Protein AF-A0A5C5PZ51-F1 (afdb_monomer_lite)

Secondary structure (DSSP, 8-state):
---TT---PPPTT---TTTTSPPSEEEEEEE--S-HHHHHHHHHHHHHHHHHHHHHHHHHTTTS-HHHHHHHHHHHHHHHHHHHHHHHT--EEEEEEE-SS-EEEEEE----HHHHHHHHHHHHHHHHHHHHHHHH-TTHHHHHIIIIIHHHHHHHHHHH-HHHHHHHS-EEEE-

Foldseek 3Di:
DPDPPPFDDDPPVDDDPVPVFDWPDKGKDKADPDDLVVLVVVLVVVLVVLVVVLVVQLVVCPVDDPVVSVVVSVVSSVVVNVVSCCVSVDIKMKMWTQGPVGIKMKIWADDDPVVLVVLVVVLVVVLVVLVVVCVVPVVSVVVNCVPSVVSVVVSCCCVPPPVNVCVRTPTDIDD

Radius of gyration: 22.29 Å; chains: 1; bounding box: 49×32×65 Å

Sequence (175 aa):
MLNFDKALDLPPQLQWKYANEPELMTWSIRARNYNTFVANLMFSFMTTVILGATLIMYSVYEGMSQSWRISSCIFFFSLMLLVLLSVTHQRMNFAYRFTQSGVEYCEWKDFPKWALTFLKWFTGMMAIIFIYLTTIDPTFLIGALIGPGAMGLMYLSMANSKTYQRMQTEYHHHF

InterPro domains:
  IPR059927 Immunity protein TsiV2 [PF27447] (25-162)

pLDDT: mean 82.17, std 11.79, range [35.06, 96.12]

Organism: NCBI:txid359110

Structure (mmCIF, N/CA/C/O backbone):
data_AF-A0A5C5PZ51-F1
#
_entry.id   AF-A0A5C5PZ51-F1
#
loop_
_atom_site.group_PDB
_atom_site.id
_atom_site.type_symbol
_atom_site.label_atom_id
_atom_site.label_alt_id
_atom_site.label_comp_id
_atom_site.label_asym_id
_atom_site.label_entity_id
_atom_site.label_seq_id
_atom_site.pdbx_PDB_ins_code
_atom_site.Cartn_x
_atom_site.Cartn_y
_atom_site.Cartn_z
_atom_site.occupancy
_atom_site.B_iso_or_equiv
_atom_site.auth_seq_id
_atom_site.auth_comp_id
_atom_site.auth_asym_id
_atom_site.auth_atom_id
_atom_site.pdbx_PDB_model_num
ATOM 1 N N . MET A 1 1 ? 8.619 19.126 16.881 1.00 35.06 1 MET A N 1
ATOM 2 C CA . MET A 1 1 ? 8.847 17.767 17.417 1.00 35.06 1 MET A CA 1
ATOM 3 C C . MET A 1 1 ? 7.621 16.932 17.106 1.00 35.06 1 MET A C 1
ATOM 5 O O . MET A 1 1 ? 6.527 17.343 17.468 1.00 35.06 1 MET A O 1
ATOM 9 N N . LEU A 1 2 ? 7.780 15.832 16.369 1.00 36.81 2 LEU A N 1
ATOM 10 C CA . LEU A 1 2 ? 6.694 14.876 16.150 1.00 36.81 2 LEU A CA 1
ATOM 11 C C . LEU A 1 2 ? 6.465 14.148 17.478 1.00 36.81 2 LEU A C 1
ATOM 13 O O . LEU A 1 2 ? 7.352 13.440 17.943 1.00 36.81 2 LEU A O 1
ATOM 17 N N . ASN A 1 3 ? 5.333 14.412 18.127 1.00 41.59 3 ASN A N 1
ATOM 18 C CA . ASN A 1 3 ? 4.997 13.798 19.405 1.00 41.59 3 ASN A CA 1
ATOM 19 C C . ASN A 1 3 ? 4.306 12.458 19.128 1.00 41.59 3 ASN A C 1
ATOM 21 O O . ASN A 1 3 ? 3.123 12.421 18.789 1.00 41.59 3 ASN A O 1
ATOM 25 N N . PHE A 1 4 ? 5.083 11.378 19.177 1.00 51.16 4 PHE A N 1
ATOM 26 C CA . PHE A 1 4 ? 4.613 10.026 18.870 1.00 51.16 4 PHE A CA 1
ATOM 27 C C . PHE A 1 4 ? 3.739 9.423 19.983 1.00 51.16 4 PHE A C 1
ATOM 29 O O . PHE A 1 4 ? 3.047 8.445 19.719 1.00 51.16 4 PHE A O 1
ATOM 36 N N . ASP A 1 5 ? 3.707 10.053 21.164 1.00 54.09 5 ASP A N 1
ATOM 37 C CA . ASP A 1 5 ? 2.947 9.609 22.340 1.00 54.09 5 ASP A CA 1
ATOM 38 C C . ASP A 1 5 ? 1.628 10.372 22.532 1.00 54.09 5 ASP A C 1
ATOM 40 O O . ASP A 1 5 ? 0.984 10.269 23.578 1.00 54.09 5 ASP A O 1
ATOM 44 N N . LYS A 1 6 ? 1.197 11.167 21.540 1.00 54.50 6 LYS A N 1
ATOM 45 C CA . LYS A 1 6 ? -0.109 11.824 21.627 1.00 54.50 6 LYS A CA 1
ATOM 46 C C . LYS A 1 6 ? -1.197 10.744 21.671 1.00 54.50 6 LYS A C 1
ATOM 48 O O . LYS A 1 6 ? -1.352 9.991 20.709 1.00 54.50 6 LYS A O 1
ATOM 53 N N . ALA A 1 7 ? -1.965 10.714 22.761 1.00 58.12 7 ALA A N 1
ATOM 54 C CA . ALA A 1 7 ? -3.179 9.916 22.846 1.00 58.12 7 ALA A CA 1
ATOM 55 C C . ALA A 1 7 ? -4.073 10.224 21.633 1.00 58.12 7 ALA A C 1
ATOM 57 O O . ALA A 1 7 ? -4.270 11.386 21.265 1.00 58.12 7 ALA A O 1
ATOM 58 N N . LEU A 1 8 ? -4.536 9.173 20.958 1.00 61.66 8 LEU A N 1
ATOM 59 C CA . LEU A 1 8 ? -5.405 9.308 19.797 1.00 61.66 8 LEU A CA 1
ATOM 60 C C . LEU A 1 8 ? -6.772 9.800 20.274 1.00 61.66 8 LEU A C 1
ATOM 62 O O . LEU A 1 8 ? -7.483 9.077 20.969 1.00 61.66 8 LEU A O 1
ATOM 66 N N . ASP A 1 9 ? -7.122 11.023 19.889 1.00 66.81 9 ASP A N 1
ATOM 67 C CA . ASP A 1 9 ? -8.455 11.569 20.126 1.00 66.81 9 ASP A CA 1
ATOM 68 C C . ASP A 1 9 ? -9.462 10.863 19.208 1.00 66.81 9 ASP A C 1
ATOM 70 O O . ASP A 1 9 ? -9.179 10.619 18.029 1.00 66.81 9 ASP A O 1
ATOM 74 N N . LEU A 1 10 ? -10.643 10.545 19.744 1.00 67.19 10 LEU A N 1
ATOM 75 C CA . LEU A 1 10 ? -11.727 9.961 18.959 1.00 67.19 10 LEU A CA 1
ATOM 76 C C . LEU A 1 10 ? -12.128 10.953 17.849 1.00 67.19 10 LEU A C 1
ATOM 78 O O . LEU A 1 10 ? -12.338 12.137 18.141 1.00 67.19 10 LEU A O 1
ATOM 82 N N . PRO A 1 11 ? -12.241 10.527 16.578 1.00 70.75 11 PRO A N 1
ATOM 83 C CA . PRO A 1 11 ? -12.695 11.422 15.526 1.00 70.75 11 PRO A CA 1
ATOM 84 C C . PRO A 1 11 ? -14.135 11.870 15.816 1.00 70.75 11 PRO A C 1
ATOM 86 O O . PRO A 1 11 ? -14.917 11.094 16.360 1.00 70.75 11 PRO A O 1
ATOM 89 N N . PRO A 1 12 ? -14.542 13.081 15.394 1.00 70.19 12 PRO A N 1
ATOM 90 C CA . PRO A 1 12 ? -15.852 13.661 15.727 1.00 70.19 12 PRO A CA 1
ATOM 91 C C . PRO A 1 12 ? -17.058 12.856 15.208 1.00 70.19 12 PRO A C 1
ATOM 93 O O . PRO A 1 12 ? -18.198 13.160 15.545 1.00 70.19 12 PRO A O 1
ATOM 96 N N . GLN A 1 13 ? -16.808 11.864 14.351 1.00 69.50 13 GLN A N 1
ATOM 97 C CA . GLN A 1 13 ? -17.801 10.963 13.767 1.00 69.50 13 GLN A CA 1
ATOM 98 C C . GLN A 1 13 ? -18.112 9.754 14.662 1.00 69.50 13 GLN A C 1
ATOM 100 O O . GLN A 1 13 ? -19.161 9.141 14.490 1.00 69.50 13 GLN A O 1
ATOM 105 N N . LEU A 1 14 ? -17.220 9.418 15.598 1.00 69.69 14 LEU A N 1
ATOM 106 C CA . LEU A 1 14 ? -17.435 8.400 16.622 1.00 69.69 14 LEU A CA 1
ATOM 107 C C . LEU A 1 14 ? -17.855 9.109 17.913 1.00 69.69 14 LEU A C 1
ATOM 109 O O . LEU A 1 14 ? -17.240 10.096 18.317 1.00 69.69 14 LEU A O 1
ATOM 113 N N . GLN A 1 15 ? -18.906 8.619 18.562 1.00 72.44 15 GLN A N 1
ATOM 114 C CA . GLN A 1 15 ? -19.365 9.136 19.849 1.00 72.44 15 GLN A CA 1
ATOM 115 C C . GLN A 1 15 ? -19.644 7.970 20.784 1.00 72.44 15 GLN A C 1
ATOM 117 O O . GLN A 1 15 ? -20.356 7.038 20.424 1.00 72.44 15 GLN A O 1
ATOM 122 N N . TRP A 1 16 ? -19.093 8.030 21.994 1.00 73.38 16 TRP A N 1
ATOM 123 C CA . TRP A 1 16 ? -19.379 7.043 23.032 1.00 73.38 16 TRP A CA 1
ATOM 124 C C . TRP A 1 16 ? -20.878 7.015 23.333 1.00 73.38 16 TRP A C 1
ATOM 126 O O . TRP A 1 16 ? -21.485 8.069 23.533 1.00 73.38 16 TRP A O 1
ATOM 136 N N . LYS A 1 17 ? -21.481 5.827 23.393 1.00 72.00 17 LYS A N 1
ATOM 137 C CA . LYS A 1 17 ? -22.918 5.710 23.686 1.00 72.00 17 LYS A CA 1
ATOM 138 C C . LYS A 1 17 ? -23.171 5.950 25.170 1.00 72.00 17 LYS A C 1
ATOM 140 O O . LYS A 1 17 ? -24.105 6.673 25.502 1.00 72.00 17 LYS A O 1
ATOM 145 N N . TYR A 1 18 ? -22.298 5.446 26.042 1.00 74.00 18 TYR A N 1
ATOM 146 C CA . TYR A 1 18 ? -22.305 5.760 27.475 1.00 74.00 18 TYR A CA 1
ATOM 147 C C . TYR A 1 18 ? -21.427 6.978 27.814 1.00 74.00 18 TYR A C 1
ATOM 149 O O . TYR A 1 18 ? -20.730 7.001 28.826 1.00 74.00 18 TYR A O 1
ATOM 157 N N . ALA A 1 19 ? -21.438 8.024 26.972 1.00 77.56 19 ALA A N 1
ATOM 158 C CA . ALA A 1 19 ? -20.682 9.257 27.231 1.00 77.56 19 ALA A CA 1
ATOM 159 C C . ALA A 1 19 ? -21.054 9.929 28.563 1.00 77.56 19 ALA A C 1
ATOM 161 O O . ALA A 1 19 ? -20.220 10.599 29.168 1.00 77.56 19 ALA A O 1
ATOM 162 N N . ASN A 1 20 ? -22.298 9.726 28.990 1.00 80.06 20 ASN A N 1
ATOM 163 C CA . ASN A 1 20 ? -22.903 10.199 30.229 1.00 80.06 20 ASN A CA 1
ATOM 164 C C . ASN A 1 20 ? -22.451 9.434 31.485 1.00 80.06 20 ASN A C 1
ATOM 166 O O . ASN A 1 20 ? -22.669 9.932 32.587 1.00 80.06 20 ASN A O 1
ATOM 170 N N . GLU A 1 21 ? -21.846 8.253 31.347 1.00 82.69 21 GLU A N 1
ATOM 171 C CA . GLU A 1 21 ? -21.318 7.490 32.480 1.00 82.69 21 GLU A CA 1
ATOM 172 C C . GLU A 1 21 ? -19.864 7.870 32.790 1.00 82.69 21 GLU A C 1
ATOM 174 O O . GLU A 1 21 ? -19.088 8.152 31.865 1.00 82.69 21 GLU A O 1
ATOM 179 N N . PRO A 1 22 ? -19.457 7.850 34.076 1.00 80.75 22 PRO A N 1
ATOM 180 C CA . PRO A 1 22 ? -18.068 8.084 34.443 1.00 80.75 22 PRO A CA 1
ATOM 181 C C . PRO A 1 22 ? -17.171 7.023 33.798 1.00 80.75 22 PRO A C 1
ATOM 183 O O . PRO A 1 22 ? -17.433 5.821 33.889 1.00 80.75 22 PRO A O 1
ATOM 186 N N . GLU A 1 23 ? -16.110 7.474 33.130 1.00 80.12 23 GLU A N 1
ATOM 187 C CA . GLU A 1 23 ? -15.107 6.569 32.578 1.00 80.12 23 GLU A CA 1
ATOM 188 C C . GLU A 1 23 ? -14.288 5.940 33.711 1.00 80.12 23 GLU A C 1
ATOM 190 O O . GLU A 1 23 ? -13.743 6.634 34.568 1.00 80.12 23 GLU A O 1
ATOM 195 N N . LEU A 1 24 ? -14.223 4.609 33.730 1.00 83.75 24 LEU A N 1
ATOM 196 C CA . LEU A 1 24 ? -13.365 3.871 34.659 1.00 83.75 24 LEU A CA 1
ATOM 197 C C . LEU A 1 24 ? -11.953 3.740 34.090 1.00 83.75 24 LEU A C 1
ATOM 199 O O . LEU A 1 24 ? -10.972 3.827 34.824 1.00 83.75 24 LEU A O 1
ATOM 203 N N . MET A 1 25 ? -11.854 3.515 32.777 1.00 83.31 25 MET A N 1
ATOM 204 C CA . MET A 1 25 ? -10.586 3.396 32.069 1.00 83.31 25 MET A CA 1
ATOM 205 C C . MET A 1 25 ? -10.783 3.638 30.573 1.00 83.31 25 MET A C 1
ATOM 207 O O . MET A 1 25 ? -11.706 3.088 29.974 1.00 83.31 25 MET A O 1
ATOM 211 N N . THR A 1 26 ? -9.874 4.400 29.969 1.00 83.44 26 THR A N 1
ATOM 212 C CA . THR A 1 26 ? -9.866 4.672 28.529 1.00 83.44 26 THR A CA 1
ATOM 213 C C . THR A 1 26 ? -8.445 4.527 28.003 1.00 83.44 26 THR A C 1
ATOM 215 O O . THR A 1 26 ? -7.500 5.040 28.604 1.00 83.44 26 THR A O 1
ATOM 218 N N . TRP A 1 27 ? -8.264 3.831 26.882 1.00 83.88 27 TRP A N 1
ATOM 219 C CA . TRP A 1 27 ? -6.965 3.770 26.210 1.00 83.88 27 TRP A CA 1
ATOM 220 C C . TRP A 1 27 ? -7.116 3.650 24.697 1.00 83.88 27 TRP A C 1
ATOM 222 O O . TRP A 1 27 ? -8.133 3.177 24.188 1.00 83.88 27 TRP A O 1
ATOM 232 N N . SER A 1 28 ? -6.077 4.056 23.968 1.00 83.25 28 SER A N 1
ATOM 233 C CA . SER A 1 28 ? -6.010 3.916 22.515 1.00 83.25 28 SER A CA 1
ATOM 234 C C . SER A 1 28 ? -4.793 3.102 22.083 1.00 83.25 28 SER A C 1
ATOM 236 O O . SER A 1 28 ? -3.723 3.190 22.681 1.00 83.25 28 SER A O 1
ATOM 238 N N . ILE A 1 29 ? -4.962 2.269 21.056 1.00 85.25 29 ILE A N 1
ATOM 239 C CA . ILE A 1 29 ? -3.904 1.420 20.493 1.00 85.25 29 ILE A CA 1
ATOM 240 C C . ILE A 1 29 ? -3.938 1.537 18.979 1.00 85.25 29 ILE A C 1
ATOM 242 O O . ILE A 1 29 ? -5.000 1.523 18.365 1.00 85.25 29 ILE A O 1
ATOM 246 N N . ARG A 1 30 ? -2.761 1.579 18.356 1.00 84.56 30 ARG A N 1
ATOM 247 C CA . ARG A 1 30 ? -2.629 1.468 16.905 1.00 84.56 30 ARG A CA 1
ATOM 248 C C . ARG A 1 30 ? -2.083 0.096 16.524 1.00 84.56 30 ARG A C 1
ATOM 250 O O . ARG A 1 30 ? -0.887 -0.156 16.666 1.00 84.56 30 ARG A O 1
ATOM 257 N N . ALA A 1 31 ? -2.946 -0.779 16.017 1.00 85.00 31 ALA A N 1
ATOM 258 C CA . ALA A 1 31 ? -2.633 -2.184 15.752 1.00 85.00 31 ALA A CA 1
ATOM 259 C C . ALA A 1 31 ? -3.029 -2.615 14.331 1.00 85.00 31 ALA A C 1
ATOM 261 O O . ALA A 1 31 ? -3.761 -1.926 13.625 1.00 85.00 31 ALA A O 1
ATOM 262 N N . ARG A 1 32 ? -2.508 -3.762 13.884 1.00 85.69 32 ARG A N 1
ATOM 263 C CA . ARG A 1 32 ? -2.968 -4.423 12.653 1.00 85.69 32 ARG A CA 1
ATOM 264 C C . ARG A 1 32 ? -4.181 -5.279 13.013 1.00 85.69 32 ARG A C 1
ATOM 266 O O . ARG A 1 32 ? -4.064 -6.109 13.907 1.00 85.69 32 ARG A O 1
ATOM 273 N N . ASN A 1 33 ? -5.308 -5.073 12.336 1.00 84.12 33 ASN A N 1
ATOM 274 C CA . ASN A 1 33 ? -6.585 -5.732 12.643 1.00 84.12 33 ASN A CA 1
ATOM 275 C C . ASN A 1 33 ? -6.826 -7.029 11.847 1.00 84.12 33 ASN A C 1
ATOM 277 O O . ASN A 1 33 ? -7.912 -7.592 11.875 1.00 84.12 33 ASN A O 1
ATOM 281 N N . TYR A 1 34 ? -5.810 -7.508 11.130 1.00 83.88 34 TYR A N 1
ATOM 282 C CA . TYR A 1 34 ? -5.857 -8.709 10.299 1.00 83.88 34 TYR A CA 1
ATOM 283 C C . TYR A 1 34 ? -4.810 -9.728 10.741 1.00 83.88 34 TYR A C 1
ATOM 285 O O . TYR A 1 34 ? -3.889 -9.430 11.507 1.00 83.88 34 TYR A O 1
ATOM 293 N N . ASN A 1 35 ? -4.920 -10.945 10.205 1.00 88.81 35 ASN A N 1
ATOM 294 C CA . ASN A 1 35 ? -3.957 -12.009 10.450 1.00 88.81 35 ASN A CA 1
ATOM 295 C C . ASN A 1 35 ? -2.561 -11.616 9.931 1.00 88.81 35 ASN A C 1
ATOM 297 O O . ASN A 1 35 ? -2.254 -11.699 8.739 1.00 88.81 35 ASN A O 1
ATOM 301 N N . THR A 1 36 ? -1.705 -11.200 10.862 1.00 89.88 36 THR A N 1
ATOM 302 C CA . THR A 1 36 ? -0.352 -10.725 10.559 1.00 89.88 36 THR A CA 1
ATOM 303 C C . THR A 1 36 ? 0.555 -11.820 10.010 1.00 89.88 36 THR A C 1
ATOM 305 O O . THR A 1 36 ? 1.450 -11.515 9.229 1.00 89.88 36 THR A O 1
ATOM 308 N N . PHE A 1 37 ? 0.310 -13.086 10.351 1.00 90.88 37 PHE A N 1
ATOM 309 C CA . PHE A 1 37 ? 1.087 -14.206 9.832 1.00 90.88 37 PHE A CA 1
ATOM 310 C C . PHE A 1 37 ? 0.884 -14.361 8.322 1.00 90.88 37 PHE A C 1
ATOM 312 O O . PHE A 1 37 ? 1.851 -14.363 7.560 1.00 90.88 37 PHE A O 1
ATOM 319 N N . VAL A 1 38 ? -0.375 -14.390 7.877 1.00 89.56 38 VAL A N 1
ATOM 320 C CA . VAL A 1 38 ? -0.714 -14.480 6.447 1.00 89.56 38 VAL A CA 1
ATOM 321 C C . VAL A 1 38 ? -0.217 -13.246 5.693 1.00 89.56 38 VAL A C 1
ATOM 323 O O . VAL A 1 38 ? 0.386 -13.379 4.629 1.00 89.56 38 VAL A O 1
ATOM 326 N N . ALA A 1 39 ? -0.395 -12.051 6.261 1.00 88.62 39 ALA A N 1
ATOM 327 C CA . ALA A 1 39 ? 0.094 -10.816 5.650 1.00 88.62 39 ALA A CA 1
ATOM 328 C C . ALA A 1 39 ? 1.626 -10.804 5.487 1.00 88.62 39 ALA A C 1
ATOM 330 O O . ALA A 1 39 ? 2.129 -10.389 4.444 1.00 88.62 39 ALA A O 1
ATOM 331 N N . ASN A 1 40 ? 2.373 -11.305 6.475 1.00 92.62 40 ASN A N 1
ATOM 332 C CA . ASN A 1 40 ? 3.830 -11.412 6.400 1.00 92.62 40 ASN A CA 1
ATOM 333 C C . ASN A 1 40 ? 4.280 -12.447 5.352 1.00 92.62 40 ASN A C 1
ATOM 335 O O . ASN A 1 40 ? 5.264 -12.213 4.651 1.00 92.62 40 ASN A O 1
ATOM 339 N N . LEU A 1 41 ? 3.557 -13.563 5.200 1.00 93.69 41 LEU A N 1
ATOM 340 C CA . LEU A 1 41 ? 3.823 -14.536 4.134 1.00 93.69 41 LEU A CA 1
ATOM 341 C C . LEU A 1 41 ? 3.596 -13.927 2.746 1.00 93.69 41 LEU A C 1
ATOM 343 O O . LEU A 1 41 ? 4.460 -14.046 1.879 1.00 93.69 41 LEU A O 1
ATOM 347 N N . MET A 1 42 ? 2.478 -13.220 2.547 1.00 92.44 42 MET A N 1
ATOM 348 C CA . MET A 1 42 ? 2.207 -12.498 1.297 1.00 92.44 42 MET A CA 1
ATOM 349 C C . MET A 1 42 ? 3.278 -11.442 1.012 1.00 92.44 42 MET A C 1
ATOM 351 O O . MET A 1 42 ? 3.742 -11.330 -0.121 1.00 92.44 42 MET A O 1
ATOM 355 N N . PHE A 1 43 ? 3.707 -10.701 2.037 1.00 93.50 43 PHE A N 1
ATOM 356 C CA . PHE A 1 43 ? 4.797 -9.736 1.930 1.00 93.50 43 PHE A CA 1
ATOM 357 C C . PHE A 1 43 ? 6.098 -10.402 1.466 1.00 93.50 43 PHE A C 1
ATOM 359 O O . PHE A 1 43 ? 6.730 -9.924 0.524 1.00 93.50 43 PHE A O 1
ATOM 366 N N . SER A 1 44 ? 6.483 -11.523 2.081 1.00 94.12 44 SER A N 1
ATOM 367 C CA . SER A 1 44 ? 7.695 -12.250 1.698 1.00 94.12 44 SER A CA 1
ATOM 368 C C . SER A 1 44 ? 7.613 -12.757 0.261 1.00 94.12 44 SER A C 1
ATOM 370 O O . SER A 1 44 ? 8.548 -12.544 -0.506 1.00 94.12 44 SER A O 1
ATOM 372 N N . PHE A 1 45 ? 6.492 -13.374 -0.122 1.00 95.69 45 PHE A N 1
ATOM 373 C CA . PHE A 1 45 ? 6.280 -13.875 -1.479 1.00 95.69 45 PHE A CA 1
ATOM 374 C C . PHE A 1 45 ? 6.381 -12.754 -2.520 1.00 95.69 45 PHE A C 1
ATOM 376 O O . PHE A 1 45 ? 7.150 -12.855 -3.475 1.00 95.69 45 PHE A O 1
ATOM 383 N N . MET A 1 46 ? 5.663 -11.648 -2.309 1.00 95.62 46 MET A N 1
ATOM 384 C CA . MET A 1 46 ? 5.686 -10.511 -3.231 1.00 95.62 46 MET A CA 1
ATOM 385 C C . MET A 1 46 ? 7.061 -9.843 -3.290 1.00 95.62 46 MET A C 1
ATOM 387 O O . MET A 1 46 ? 7.483 -9.423 -4.362 1.00 95.62 46 MET A O 1
ATOM 391 N N . THR A 1 47 ? 7.802 -9.801 -2.180 1.00 95.69 47 THR A N 1
ATOM 392 C CA . THR A 1 47 ? 9.184 -9.296 -2.168 1.00 95.69 47 THR A CA 1
ATOM 393 C C . THR A 1 47 ? 10.094 -10.152 -3.050 1.00 95.69 47 THR A C 1
ATOM 395 O O . THR A 1 47 ? 10.884 -9.607 -3.820 1.00 95.69 47 THR A O 1
ATOM 398 N N . THR A 1 48 ? 9.955 -11.481 -3.008 1.00 96.12 48 THR A N 1
ATOM 399 C CA . THR A 1 48 ? 10.697 -12.393 -3.894 1.00 96.12 48 THR A CA 1
ATOM 400 C C . THR A 1 48 ? 10.330 -12.182 -5.364 1.00 96.12 48 THR A C 1
ATOM 402 O O . THR A 1 48 ? 11.219 -12.149 -6.214 1.00 96.12 48 THR A O 1
ATOM 405 N N . VAL A 1 49 ? 9.046 -11.981 -5.676 1.00 95.94 49 VAL A N 1
ATOM 406 C CA . VAL A 1 49 ? 8.590 -11.679 -7.045 1.00 95.94 49 VAL A CA 1
ATOM 407 C C . VAL A 1 49 ? 9.171 -10.354 -7.543 1.00 95.94 49 VAL A C 1
ATOM 409 O O . VAL A 1 49 ? 9.700 -10.297 -8.651 1.00 95.94 49 VAL A O 1
ATOM 412 N N . ILE A 1 50 ? 9.131 -9.302 -6.720 1.00 95.75 50 ILE A N 1
ATOM 413 C CA . ILE A 1 50 ? 9.709 -7.991 -7.051 1.00 95.75 50 ILE A CA 1
ATOM 414 C C . ILE A 1 50 ? 11.221 -8.114 -7.262 1.00 95.75 50 ILE A C 1
ATOM 416 O O . ILE A 1 50 ? 11.747 -7.538 -8.210 1.00 95.75 50 ILE A O 1
ATOM 420 N N . LEU A 1 51 ? 11.925 -8.890 -6.432 1.00 95.81 51 LEU A N 1
ATOM 421 C CA . LEU A 1 51 ? 13.350 -9.156 -6.625 1.00 95.81 51 LEU A CA 1
ATOM 422 C C . LEU A 1 51 ? 13.610 -9.827 -7.981 1.00 95.81 51 LEU A C 1
ATOM 424 O O . LEU A 1 51 ? 14.475 -9.373 -8.726 1.00 95.81 51 LEU A O 1
ATOM 428 N N . GLY A 1 52 ? 12.831 -10.854 -8.332 1.00 95.62 52 GLY A N 1
ATOM 429 C CA . GLY A 1 52 ? 12.910 -11.511 -9.639 1.00 95.62 52 GLY A CA 1
ATOM 430 C C . GLY A 1 52 ? 12.670 -10.542 -10.800 1.00 95.62 52 GLY A C 1
ATOM 431 O O . GLY A 1 52 ? 13.454 -10.509 -11.745 1.00 95.62 52 GLY A O 1
ATOM 432 N N . ALA A 1 53 ? 11.645 -9.691 -10.704 1.00 94.56 53 ALA A N 1
ATOM 433 C CA . ALA A 1 53 ? 11.354 -8.669 -11.709 1.00 94.56 53 ALA A CA 1
ATOM 434 C C . ALA A 1 53 ? 12.504 -7.659 -11.864 1.00 94.56 53 ALA A C 1
ATOM 436 O O . ALA A 1 53 ? 12.877 -7.319 -12.985 1.00 94.56 53 ALA A O 1
ATOM 437 N N . THR A 1 54 ? 13.116 -7.227 -10.758 1.00 95.19 54 THR A N 1
ATOM 438 C CA . THR A 1 54 ? 14.287 -6.339 -10.778 1.00 95.19 54 THR A CA 1
ATOM 439 C C . THR A 1 54 ? 15.492 -7.000 -11.451 1.00 95.19 54 THR A C 1
ATOM 441 O O . THR A 1 54 ? 16.209 -6.341 -12.200 1.00 95.19 54 THR A O 1
ATOM 444 N N . LEU A 1 55 ? 15.713 -8.301 -11.238 1.00 93.75 55 LEU A N 1
ATOM 445 C CA . LEU A 1 55 ? 16.783 -9.042 -11.915 1.00 93.75 55 LEU A CA 1
ATOM 446 C C . LEU A 1 55 ? 16.527 -9.163 -13.424 1.00 93.75 55 LEU A C 1
ATOM 448 O O . LEU A 1 55 ? 17.443 -8.954 -14.213 1.00 93.75 55 LEU A O 1
ATOM 452 N N . ILE A 1 56 ? 15.281 -9.420 -13.836 1.00 93.56 56 ILE A N 1
ATOM 453 C CA . ILE A 1 56 ? 14.900 -9.433 -15.258 1.00 93.56 56 ILE A CA 1
ATOM 454 C C . ILE A 1 56 ? 15.118 -8.049 -15.880 1.00 93.56 56 ILE A C 1
ATOM 456 O O . ILE A 1 56 ? 15.718 -7.938 -16.946 1.00 93.56 56 ILE A O 1
ATOM 460 N N . MET A 1 57 ? 14.689 -6.982 -15.203 1.00 91.88 57 MET A N 1
ATOM 461 C CA . MET A 1 57 ? 14.910 -5.599 -15.638 1.00 91.88 57 MET A CA 1
ATOM 462 C C . MET A 1 57 ? 16.405 -5.290 -15.808 1.00 91.88 57 MET A C 1
ATOM 464 O O . MET A 1 57 ? 16.798 -4.671 -16.796 1.00 91.88 57 MET A O 1
ATOM 468 N N . TYR A 1 58 ? 17.246 -5.769 -14.887 1.00 91.94 58 TYR A N 1
ATOM 469 C CA . TYR A 1 58 ? 18.698 -5.644 -14.990 1.00 91.94 58 TYR A CA 1
ATOM 470 C C . TYR A 1 58 ? 19.250 -6.323 -16.251 1.00 91.94 58 TYR A C 1
ATOM 472 O O . TYR A 1 58 ? 20.127 -5.756 -16.899 1.00 91.94 58 TYR A O 1
ATOM 480 N N . SER A 1 59 ? 18.728 -7.494 -16.628 1.00 90.38 59 SER A N 1
ATOM 481 C CA . SER A 1 59 ? 19.092 -8.174 -17.878 1.00 90.38 59 SER A CA 1
ATOM 482 C C . SER A 1 59 ? 18.601 -7.429 -19.122 1.00 90.38 59 SER A C 1
ATOM 484 O O . SER A 1 59 ? 19.348 -7.300 -20.081 1.00 90.38 59 SER A O 1
ATOM 486 N N . VAL A 1 60 ? 17.380 -6.882 -19.115 1.00 89.88 60 VAL A N 1
ATOM 487 C CA . VAL A 1 60 ? 16.828 -6.127 -20.262 1.00 89.88 60 VAL A CA 1
ATOM 488 C C . VAL A 1 60 ? 17.629 -4.850 -20.541 1.00 89.88 60 VAL A C 1
ATOM 490 O O . VAL A 1 60 ? 17.753 -4.422 -21.685 1.00 89.88 60 VAL A O 1
ATOM 493 N N . TYR A 1 61 ? 18.212 -4.241 -19.510 1.00 88.25 61 TYR A N 1
ATOM 494 C CA . TYR A 1 61 ? 18.999 -3.010 -19.625 1.00 88.25 61 TYR A CA 1
ATOM 495 C C . TYR A 1 61 ? 20.473 -3.260 -19.980 1.00 88.25 61 TYR A C 1
ATOM 497 O O . TYR A 1 61 ? 21.329 -2.421 -19.692 1.00 88.25 61 TYR A O 1
ATOM 505 N N . GLU A 1 62 ? 20.798 -4.400 -20.598 1.00 86.56 62 GLU A N 1
ATOM 506 C CA . GLU A 1 62 ? 22.172 -4.793 -20.929 1.00 86.56 62 GLU A CA 1
ATOM 507 C C . GLU A 1 62 ? 22.945 -3.711 -21.701 1.00 86.56 62 GLU A C 1
ATOM 509 O O . GLU A 1 62 ? 24.096 -3.439 -21.369 1.00 86.56 62 GLU A O 1
ATOM 514 N N . GLY A 1 63 ? 22.289 -3.036 -22.651 1.00 85.62 63 GLY A N 1
ATOM 515 C CA . GLY A 1 63 ? 22.893 -1.999 -23.498 1.00 85.62 63 GLY A CA 1
ATOM 516 C C . GLY A 1 63 ? 23.073 -0.615 -22.857 1.00 85.62 63 GLY A C 1
ATOM 517 O O . GLY A 1 63 ? 23.571 0.294 -23.517 1.00 85.62 63 GLY A O 1
ATOM 518 N N . MET A 1 64 ? 22.659 -0.414 -21.602 1.00 89.00 64 MET A N 1
ATOM 519 C CA . MET A 1 64 ? 22.825 0.859 -20.885 1.00 89.00 64 MET A CA 1
ATOM 520 C C . MET A 1 64 ? 24.092 0.867 -20.021 1.00 89.00 64 MET A C 1
ATOM 522 O O . MET A 1 64 ? 24.646 -0.177 -19.679 1.00 89.00 64 MET A O 1
ATOM 526 N N . SER A 1 65 ? 24.545 2.058 -19.610 1.00 92.88 65 SER A N 1
ATOM 527 C CA . SER A 1 65 ? 25.691 2.170 -18.702 1.00 92.88 65 SER A CA 1
ATOM 528 C C . SER A 1 65 ? 25.419 1.455 -17.375 1.00 92.88 65 SER A C 1
ATOM 530 O O . SER A 1 65 ? 24.310 1.493 -16.833 1.00 92.88 65 SER A O 1
ATOM 532 N N . GLN A 1 66 ? 26.452 0.820 -16.818 1.00 90.44 66 GLN A N 1
ATOM 533 C CA . GLN A 1 66 ? 26.328 0.027 -15.593 1.00 90.44 66 GLN A CA 1
ATOM 534 C C . GLN A 1 66 ? 25.752 0.843 -14.423 1.00 90.44 66 GLN A C 1
ATOM 536 O O . GLN A 1 66 ? 24.887 0.351 -13.697 1.00 90.44 66 GLN A O 1
ATOM 541 N N . SER A 1 67 ? 26.167 2.105 -14.275 1.00 91.56 67 SER A N 1
ATOM 542 C CA . SER A 1 67 ? 25.653 3.008 -13.237 1.00 91.56 67 SER A CA 1
ATOM 543 C C . SER A 1 67 ? 24.160 3.294 -13.402 1.00 91.56 67 SER A C 1
ATOM 545 O O . SER A 1 67 ? 23.414 3.251 -12.423 1.00 91.56 67 SER A O 1
ATOM 547 N N . TRP A 1 68 ? 23.701 3.540 -14.633 1.00 90.00 68 TRP A N 1
ATOM 548 C CA . TRP A 1 68 ? 22.285 3.777 -14.916 1.00 90.00 68 TRP A CA 1
ATOM 549 C C . TRP A 1 68 ? 21.441 2.531 -14.650 1.00 90.00 68 TRP A C 1
ATOM 551 O O . TRP A 1 68 ? 20.373 2.612 -14.041 1.00 90.00 68 TRP A O 1
ATOM 561 N N . ARG A 1 69 ? 21.956 1.364 -15.047 1.00 91.88 69 ARG A N 1
ATOM 562 C CA . ARG A 1 69 ? 21.301 0.070 -14.863 1.00 91.88 69 ARG A CA 1
ATOM 563 C C . ARG A 1 69 ? 21.092 -0.258 -13.388 1.00 91.88 69 A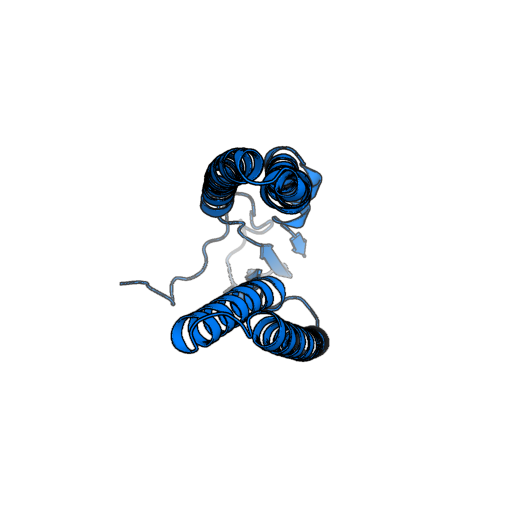RG A C 1
ATOM 565 O O . ARG A 1 69 ? 19.970 -0.549 -12.981 1.00 91.88 69 ARG A O 1
ATOM 572 N N . ILE A 1 70 ? 22.149 -0.145 -12.582 1.00 92.44 70 ILE A N 1
ATOM 573 C CA . ILE A 1 70 ? 22.092 -0.392 -11.134 1.00 92.44 70 ILE A CA 1
ATOM 574 C C . ILE A 1 70 ? 21.167 0.622 -10.452 1.00 92.44 70 ILE A C 1
ATOM 576 O O . ILE A 1 70 ? 20.288 0.220 -9.693 1.00 92.44 70 ILE A O 1
ATOM 580 N N . SER A 1 7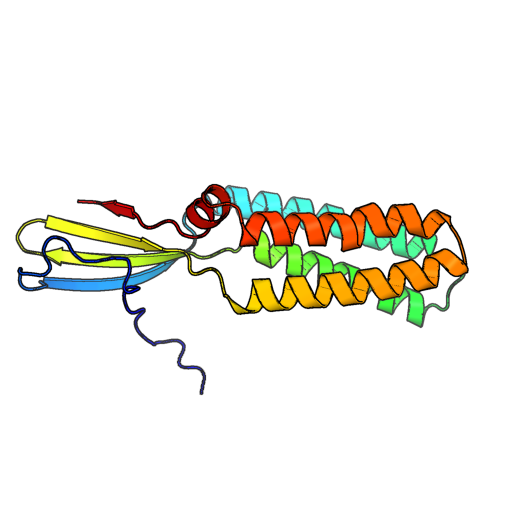1 ? 21.317 1.915 -10.758 1.00 93.06 71 SER A N 1
ATOM 581 C CA . SER A 1 71 ? 20.487 2.973 -10.169 1.00 93.06 71 SER A CA 1
ATOM 582 C C . SER A 1 71 ? 18.998 2.758 -10.458 1.00 93.06 71 SER A C 1
ATOM 584 O O . SER A 1 71 ? 18.182 2.768 -9.538 1.00 93.06 71 SER A O 1
ATOM 586 N N . SER A 1 72 ? 18.648 2.453 -11.712 1.00 89.56 72 SER A N 1
ATOM 587 C CA . SER A 1 72 ? 17.263 2.187 -12.121 1.00 89.56 72 SER A CA 1
ATOM 588 C C . SER A 1 72 ? 16.669 0.972 -11.405 1.00 89.56 72 SER A C 1
ATOM 590 O O . SER A 1 72 ? 15.522 1.020 -10.966 1.00 89.56 72 SER A O 1
ATOM 592 N N . CYS A 1 73 ? 17.451 -0.099 -11.238 1.00 93.56 73 CYS A N 1
ATOM 593 C CA . CYS A 1 73 ? 17.017 -1.313 -10.543 1.00 93.56 73 CYS A CA 1
ATOM 594 C C . CYS A 1 73 ? 16.813 -1.079 -9.041 1.00 93.56 73 CYS A C 1
ATOM 596 O O . CYS A 1 73 ? 15.797 -1.493 -8.487 1.00 93.56 73 CYS A O 1
ATOM 598 N N . ILE A 1 74 ? 17.747 -0.384 -8.380 1.00 94.62 74 ILE A N 1
ATOM 599 C CA . ILE A 1 74 ? 17.628 -0.032 -6.957 1.00 94.62 74 ILE A CA 1
ATOM 600 C C . ILE A 1 74 ? 16.417 0.870 -6.741 1.00 94.62 74 ILE A C 1
ATOM 602 O O . ILE A 1 74 ? 15.640 0.641 -5.812 1.00 94.62 74 ILE A O 1
ATOM 606 N N . PHE A 1 75 ? 16.237 1.873 -7.601 1.00 93.44 75 PHE A N 1
ATOM 607 C CA . PHE A 1 75 ? 15.094 2.773 -7.545 1.00 93.44 75 PHE A CA 1
ATOM 608 C C . PHE A 1 75 ? 13.777 2.005 -7.696 1.00 93.44 75 PHE A C 1
ATOM 610 O O . PHE A 1 75 ? 12.894 2.141 -6.850 1.00 93.44 75 PHE A O 1
ATOM 617 N N . PHE A 1 76 ? 13.669 1.149 -8.716 1.00 92.25 76 PHE A N 1
ATOM 618 C CA . PHE A 1 76 ? 12.482 0.332 -8.955 1.00 92.25 76 PHE A CA 1
ATOM 619 C C . PHE A 1 76 ? 12.177 -0.602 -7.777 1.00 92.25 76 PHE A C 1
ATOM 621 O O . PHE A 1 76 ? 11.059 -0.592 -7.262 1.00 92.25 76 PHE A O 1
ATOM 628 N N . PHE A 1 77 ? 13.172 -1.355 -7.300 1.00 94.38 77 PHE A N 1
ATOM 629 C CA . PHE A 1 77 ? 13.013 -2.261 -6.163 1.00 94.38 77 PHE A CA 1
ATOM 630 C C . PHE A 1 77 ? 12.565 -1.513 -4.905 1.00 94.38 77 PHE A C 1
ATOM 632 O O . PHE A 1 77 ? 11.609 -1.922 -4.251 1.00 94.38 77 PHE A O 1
ATOM 639 N N . SER A 1 78 ? 13.209 -0.385 -4.595 1.00 94.44 78 SER A N 1
ATOM 640 C CA . SER A 1 78 ? 12.889 0.422 -3.412 1.00 94.44 78 SER A CA 1
ATOM 641 C C . SER A 1 78 ? 11.477 0.999 -3.487 1.00 94.44 78 SER A C 1
ATOM 643 O O . SER A 1 78 ? 10.740 0.957 -2.502 1.00 94.44 78 SER A O 1
ATOM 645 N N . LEU A 1 79 ? 11.078 1.499 -4.660 1.00 92.81 79 LEU A N 1
ATOM 646 C CA . LEU A 1 79 ? 9.741 2.037 -4.892 1.00 92.81 79 LEU A CA 1
ATOM 647 C C . LEU A 1 79 ? 8.674 0.948 -4.742 1.00 92.81 79 LEU A C 1
ATOM 649 O O . LEU A 1 79 ? 7.683 1.154 -4.042 1.00 92.81 79 LEU A O 1
ATOM 653 N N . MET A 1 80 ? 8.889 -0.227 -5.334 1.00 92.56 80 MET A N 1
ATOM 654 C CA . MET A 1 80 ? 7.944 -1.341 -5.235 1.00 92.56 80 MET A CA 1
ATOM 655 C C . MET A 1 80 ? 7.867 -1.914 -3.818 1.00 92.56 80 MET A C 1
ATOM 657 O O . MET A 1 80 ? 6.776 -2.228 -3.344 1.00 92.56 80 MET A O 1
ATOM 661 N N . LEU A 1 81 ? 8.990 -1.980 -3.099 1.00 93.62 81 LEU A N 1
ATOM 662 C CA . LEU A 1 81 ? 9.013 -2.396 -1.697 1.00 93.62 81 LEU A CA 1
ATOM 663 C C . LEU A 1 81 ? 8.250 -1.405 -0.805 1.00 93.62 81 LEU A C 1
ATOM 665 O O . LEU A 1 81 ? 7.489 -1.823 0.066 1.00 93.62 81 LEU A O 1
ATOM 669 N N . LEU A 1 82 ? 8.400 -0.099 -1.046 1.00 91.75 82 LEU A N 1
ATOM 670 C CA . LEU A 1 82 ? 7.649 0.937 -0.334 1.00 91.75 82 LEU A CA 1
ATOM 671 C C . LEU A 1 82 ? 6.137 0.783 -0.558 1.00 91.75 82 LEU A C 1
ATOM 673 O O . LEU A 1 82 ? 5.363 0.826 0.402 1.00 91.75 82 LEU A O 1
ATOM 677 N N . VAL A 1 83 ? 5.718 0.554 -1.806 1.00 89.12 83 VAL A N 1
ATOM 678 C CA . VAL A 1 83 ? 4.313 0.279 -2.143 1.00 89.12 83 VAL A CA 1
ATOM 679 C C . VAL A 1 83 ? 3.830 -0.975 -1.415 1.00 89.12 83 VAL A C 1
ATOM 681 O O . VAL A 1 83 ? 2.792 -0.938 -0.754 1.00 89.12 83 VAL A O 1
ATOM 684 N N . LEU A 1 84 ? 4.600 -2.061 -1.446 1.00 91.50 84 LEU A N 1
ATOM 685 C CA . LEU A 1 84 ? 4.233 -3.312 -0.790 1.00 91.50 84 LEU A CA 1
ATOM 686 C C . LEU A 1 84 ? 4.093 -3.153 0.734 1.00 91.50 84 LEU A C 1
ATOM 688 O O . LEU A 1 84 ? 3.129 -3.652 1.322 1.00 91.50 84 LEU A O 1
ATOM 692 N N . LEU A 1 85 ? 5.000 -2.414 1.377 1.00 88.44 85 LEU A N 1
ATOM 693 C CA . LEU A 1 85 ? 4.906 -2.076 2.800 1.00 88.44 85 LEU A CA 1
ATOM 694 C C . LEU A 1 85 ? 3.638 -1.267 3.101 1.00 88.44 85 LEU A C 1
ATOM 696 O O . LEU A 1 85 ? 2.941 -1.561 4.071 1.00 88.44 85 LEU A O 1
ATOM 700 N N . SER A 1 86 ? 3.290 -0.300 2.249 1.00 81.81 86 SER A N 1
ATOM 701 C CA . SER A 1 86 ? 2.099 0.540 2.441 1.00 81.81 86 SER A CA 1
ATOM 702 C C . SER A 1 86 ? 0.776 -0.240 2.401 1.00 81.81 86 SER A C 1
ATOM 704 O O . SER A 1 86 ? -0.202 0.174 3.026 1.00 81.81 86 SER A O 1
ATOM 706 N N . VAL A 1 87 ? 0.743 -1.380 1.703 1.00 81.56 87 VAL A N 1
ATOM 707 C CA . VAL A 1 87 ? -0.443 -2.243 1.590 1.00 81.56 87 VAL A CA 1
ATOM 708 C C . VAL A 1 87 ? -0.460 -3.317 2.680 1.00 81.56 87 VAL A C 1
ATOM 710 O O . VAL A 1 87 ? -1.492 -3.549 3.300 1.00 81.56 87 VAL A O 1
ATOM 713 N N . THR A 1 88 ? 0.679 -3.952 2.960 1.00 84.25 88 THR A N 1
ATOM 714 C CA . THR A 1 88 ? 0.768 -5.104 3.883 1.00 84.25 88 THR A CA 1
ATOM 715 C C . THR A 1 88 ? 0.891 -4.726 5.356 1.00 84.25 88 THR A C 1
ATOM 717 O O . THR A 1 88 ? 0.626 -5.556 6.221 1.00 84.25 88 THR A O 1
ATOM 720 N N . HIS A 1 89 ? 1.310 -3.494 5.657 1.00 84.81 89 HIS A N 1
ATOM 721 C CA . HIS A 1 89 ? 1.530 -3.005 7.021 1.00 84.81 89 HIS A CA 1
ATOM 722 C C . HIS A 1 89 ? 0.589 -1.851 7.381 1.00 84.81 89 HIS A C 1
ATOM 724 O O . HIS A 1 89 ? 0.936 -0.957 8.157 1.00 84.81 89 HIS A O 1
ATOM 730 N N . GLN A 1 90 ? -0.632 -1.878 6.845 1.00 80.69 90 GLN A N 1
ATOM 731 C CA . GLN A 1 90 ? -1.670 -0.936 7.250 1.00 80.69 90 GLN A CA 1
ATOM 732 C C . GLN A 1 90 ? -2.025 -1.153 8.719 1.00 80.69 90 GLN A C 1
ATOM 734 O O . GLN A 1 90 ? -2.275 -2.281 9.144 1.00 80.69 90 GLN A O 1
ATOM 739 N N . ARG A 1 91 ? -2.015 -0.070 9.497 1.00 81.44 91 ARG A N 1
ATOM 740 C CA . ARG A 1 91 ? -2.428 -0.064 10.902 1.00 81.44 91 ARG A CA 1
ATOM 741 C C . ARG A 1 91 ? -3.748 0.677 11.045 1.00 81.44 91 ARG A C 1
ATOM 743 O O . ARG A 1 91 ? -3.957 1.677 10.359 1.00 81.44 91 ARG A O 1
ATOM 750 N N . MET A 1 92 ? -4.559 0.223 11.983 1.00 82.44 92 MET A N 1
ATOM 751 C CA . MET A 1 92 ? -5.832 0.811 12.368 1.00 82.44 92 MET A CA 1
ATOM 752 C C . MET A 1 92 ? -5.739 1.350 13.794 1.00 82.44 92 MET A C 1
ATOM 754 O O . MET A 1 92 ? -4.937 0.858 14.596 1.00 82.44 92 MET A O 1
ATOM 758 N N . ASN A 1 93 ? -6.498 2.400 14.084 1.00 83.38 93 ASN A N 1
ATOM 759 C CA . ASN A 1 93 ? -6.585 2.975 15.416 1.00 83.38 93 ASN A CA 1
ATOM 760 C C . ASN A 1 93 ? -7.765 2.338 16.148 1.00 83.38 93 ASN A C 1
ATOM 762 O O . ASN A 1 93 ? -8.828 2.137 15.569 1.00 83.38 93 ASN A O 1
ATOM 766 N N . PHE A 1 94 ? -7.561 2.047 17.422 1.00 82.44 94 PHE A N 1
ATOM 767 C CA . PHE A 1 94 ? -8.559 1.510 18.327 1.00 82.44 94 PHE A CA 1
ATOM 768 C C . PHE A 1 94 ? -8.623 2.397 19.559 1.00 82.44 94 PHE A C 1
ATOM 770 O O . PHE A 1 94 ? -7.579 2.811 20.064 1.00 82.44 94 PHE A O 1
ATOM 777 N N . ALA A 1 95 ? -9.823 2.640 20.067 1.00 84.44 95 ALA A N 1
ATOM 778 C CA . ALA A 1 95 ? -10.055 3.241 21.369 1.00 84.44 95 ALA A CA 1
ATOM 779 C C . ALA A 1 95 ? -11.004 2.348 22.164 1.00 84.44 95 ALA A C 1
ATOM 781 O O . ALA A 1 95 ? -12.066 1.978 21.671 1.00 84.44 95 ALA A O 1
ATOM 782 N N . TYR A 1 96 ? -10.619 2.027 23.390 1.00 83.75 96 TYR A N 1
ATOM 783 C CA . TYR A 1 96 ? -11.403 1.238 24.331 1.00 83.75 96 TYR A CA 1
ATOM 784 C C . TYR A 1 96 ? -11.826 2.137 25.486 1.00 83.75 96 TYR A C 1
ATOM 786 O O . TYR A 1 96 ? -11.008 2.916 25.980 1.00 83.75 96 TYR A O 1
ATOM 794 N N . ARG A 1 97 ? -13.080 2.012 25.923 1.00 81.81 97 ARG A N 1
ATOM 795 C CA . ARG A 1 97 ? -13.639 2.714 27.080 1.00 81.81 97 ARG A CA 1
ATOM 796 C C . ARG A 1 97 ? -14.395 1.731 27.966 1.00 81.81 97 ARG A C 1
ATOM 798 O O . ARG A 1 97 ? -15.284 1.018 27.510 1.00 81.81 97 ARG A O 1
ATOM 805 N N . PHE A 1 98 ? -14.055 1.731 29.247 1.00 84.31 98 PHE A N 1
ATOM 806 C CA . PHE A 1 98 ? -14.713 0.943 30.282 1.00 84.31 98 PHE A CA 1
ATOM 807 C C . PHE A 1 98 ? -15.627 1.848 31.104 1.00 84.31 98 PHE A C 1
ATOM 809 O O . PHE A 1 98 ? -15.208 2.902 31.591 1.00 84.31 98 PHE A O 1
ATOM 816 N N . THR A 1 99 ? -16.873 1.418 31.266 1.00 84.62 99 THR A N 1
ATOM 817 C CA . THR A 1 99 ? -17.917 2.087 32.053 1.00 84.62 99 THR A CA 1
ATOM 818 C C . THR A 1 99 ? -18.541 1.096 33.034 1.00 84.62 99 THR A C 1
ATOM 820 O O . THR A 1 99 ? -18.205 -0.090 33.012 1.00 84.62 99 THR A O 1
ATOM 823 N N . GLN A 1 100 ? -19.431 1.556 33.919 1.00 80.00 100 GLN A N 1
ATOM 824 C CA . GLN A 1 100 ? -20.133 0.643 34.829 1.00 80.00 100 GLN A CA 1
ATOM 825 C C . GLN A 1 100 ? -21.087 -0.292 34.077 1.00 80.00 100 GLN A C 1
ATOM 827 O O . GLN A 1 100 ? -21.256 -1.439 34.487 1.00 80.00 100 GLN A O 1
ATOM 832 N N . SER A 1 101 ? -21.665 0.173 32.968 1.00 78.00 101 SER A N 1
ATOM 833 C CA . SER A 1 101 ? -22.589 -0.609 32.143 1.00 78.00 101 SER A CA 1
ATOM 834 C C . SER A 1 101 ? -21.912 -1.610 31.198 1.00 78.00 101 SER A C 1
ATOM 836 O O . SER A 1 101 ? -22.581 -2.525 30.719 1.00 78.00 101 SER A O 1
ATOM 838 N N . GLY A 1 102 ? -20.607 -1.482 30.926 1.00 80.31 102 GLY A N 1
ATOM 839 C CA . GLY A 1 102 ? -19.883 -2.409 30.050 1.00 80.31 102 GLY A CA 1
ATOM 840 C C . GLY A 1 102 ? -18.625 -1.839 29.387 1.00 80.31 102 GLY A C 1
ATOM 841 O O . GLY A 1 102 ? -18.116 -0.776 29.764 1.00 80.31 102 GLY A O 1
ATOM 842 N N . VAL A 1 103 ? -18.122 -2.578 28.390 1.00 80.62 103 VAL A N 1
ATOM 843 C CA . VAL A 1 103 ? -16.927 -2.240 27.601 1.00 80.62 103 VAL A CA 1
ATOM 844 C C . VAL A 1 103 ? -17.348 -1.801 26.209 1.00 80.62 103 VAL A C 1
ATOM 846 O O . VAL A 1 103 ? -17.928 -2.582 25.467 1.00 80.62 103 VAL A O 1
ATOM 849 N N . GLU A 1 104 ? -16.994 -0.579 25.832 1.00 80.81 104 GLU A N 1
ATOM 850 C CA . GLU A 1 104 ? -17.161 -0.090 24.468 1.00 80.81 104 GLU A CA 1
ATOM 851 C C . GLU A 1 104 ? -15.805 -0.045 23.775 1.00 80.81 104 GLU A C 1
ATOM 853 O O . GLU A 1 104 ? -14.802 0.370 24.367 1.00 80.81 104 GLU A O 1
ATOM 858 N N . TYR A 1 105 ? -15.765 -0.408 22.497 1.00 79.25 105 TYR A N 1
ATOM 859 C CA . TYR A 1 105 ? -14.607 -0.089 21.673 1.00 79.25 105 TYR A CA 1
ATOM 860 C C . TYR A 1 105 ? -15.009 0.503 20.331 1.00 79.25 105 TYR A C 1
ATOM 862 O O . TYR A 1 105 ? -16.028 0.144 19.737 1.00 79.25 105 TYR A O 1
ATOM 870 N N . CYS A 1 106 ? -14.178 1.441 19.890 1.00 77.88 106 CYS A N 1
ATOM 871 C CA . CYS A 1 106 ? -14.254 2.095 18.601 1.00 77.88 106 CYS A CA 1
ATOM 872 C C . CYS A 1 106 ? -13.008 1.740 17.803 1.00 77.88 106 CYS A C 1
ATOM 874 O O . CYS A 1 106 ? -11.889 1.885 18.301 1.00 77.88 106 CYS A O 1
ATOM 876 N N . GLU A 1 107 ? -13.183 1.348 16.553 1.00 79.31 107 GLU A N 1
ATOM 877 C CA . GLU A 1 107 ? -12.083 1.220 15.602 1.00 79.31 107 GLU A CA 1
ATOM 878 C C . GLU A 1 107 ? -12.249 2.233 14.477 1.00 79.31 107 GLU A C 1
ATOM 880 O O . GLU A 1 107 ? -13.370 2.515 14.049 1.00 79.31 107 GLU A O 1
ATOM 885 N N . TRP A 1 108 ? -11.135 2.808 14.020 1.00 77.12 108 TRP A N 1
ATOM 886 C CA . TRP A 1 108 ? -11.143 3.651 12.838 1.00 77.12 108 TRP A CA 1
ATOM 887 C C . TRP A 1 108 ? -9.842 3.659 12.053 1.00 77.12 108 TRP A C 1
ATOM 889 O O . TRP A 1 108 ? -8.732 3.469 12.563 1.00 77.12 108 TRP A O 1
ATOM 899 N N . LYS A 1 109 ? -10.004 3.935 10.762 1.00 74.38 109 LYS A N 1
ATOM 900 C CA . LYS A 1 109 ? -8.925 4.135 9.807 1.00 74.38 109 LYS A CA 1
ATOM 901 C C . LYS A 1 109 ? -9.050 5.536 9.221 1.00 74.38 109 LYS A C 1
ATOM 903 O O . LYS A 1 109 ? -10.001 5.840 8.510 1.00 74.38 109 LYS A O 1
ATOM 908 N N . ASP A 1 110 ? -8.076 6.391 9.515 1.00 67.38 110 ASP A N 1
ATOM 909 C CA . ASP A 1 110 ? -8.032 7.732 8.936 1.00 67.38 110 ASP A CA 1
ATOM 910 C C . ASP A 1 110 ? -7.323 7.687 7.584 1.00 67.38 110 ASP A C 1
ATOM 912 O O . ASP A 1 110 ? -6.101 7.526 7.501 1.00 67.38 110 ASP A O 1
ATOM 916 N N . PHE A 1 111 ? -8.091 7.844 6.507 1.00 69.00 111 PHE A N 1
ATOM 917 C CA . PHE A 1 111 ? -7.511 8.032 5.186 1.00 69.00 111 PHE A CA 1
ATOM 918 C C . PHE A 1 111 ? -6.978 9.472 5.053 1.00 69.00 111 PHE A C 1
ATOM 920 O O . PHE A 1 111 ? -7.750 10.433 5.166 1.00 69.00 111 PHE A O 1
ATOM 927 N N . PRO A 1 112 ? -5.673 9.675 4.799 1.00 72.75 112 PRO A N 1
ATOM 928 C CA . PRO A 1 112 ? -5.111 11.014 4.730 1.00 72.75 112 PRO A CA 1
ATOM 929 C C . PRO A 1 112 ? -5.671 11.791 3.534 1.00 72.75 112 PRO A C 1
ATOM 931 O O . PRO A 1 112 ? -5.456 11.428 2.378 1.00 72.75 112 PRO A O 1
ATOM 934 N N . LYS A 1 113 ? -6.315 12.934 3.797 1.00 76.00 113 LYS A N 1
ATOM 935 C CA . LYS A 1 113 ? -6.857 13.815 2.744 1.00 76.00 113 LYS A CA 1
ATOM 936 C C . LYS A 1 113 ? -5.786 14.285 1.751 1.00 76.00 113 LYS A C 1
ATOM 938 O O . LYS A 1 113 ? -6.080 14.451 0.570 1.00 76.00 113 LYS A O 1
ATOM 943 N N . TRP A 1 114 ? -4.536 14.449 2.202 1.00 77.81 114 TRP A N 1
ATOM 944 C CA . TRP A 1 114 ? -3.422 14.818 1.320 1.00 77.81 114 TRP A CA 1
ATOM 945 C C . TRP A 1 114 ? -3.153 13.753 0.246 1.00 77.81 114 TRP A C 1
ATOM 947 O O . TRP A 1 114 ? -2.758 14.121 -0.857 1.00 77.81 114 TRP A O 1
ATOM 957 N N . ALA A 1 115 ? -3.396 12.465 0.521 1.00 80.19 115 ALA A N 1
ATOM 958 C CA . ALA A 1 115 ? -3.121 11.395 -0.436 1.00 80.19 115 ALA A CA 1
ATOM 959 C C . ALA A 1 115 ? -4.010 11.495 -1.684 1.00 80.19 115 ALA A C 1
ATOM 961 O O . ALA A 1 115 ? -3.526 11.271 -2.790 1.00 80.19 115 ALA A O 1
ATOM 962 N N . LEU A 1 116 ? -5.272 11.918 -1.535 1.00 81.94 116 LEU A N 1
ATOM 963 C CA . LEU A 1 116 ? -6.153 12.220 -2.672 1.00 81.94 116 LEU A CA 1
ATOM 964 C C . LEU A 1 116 ? -5.629 13.396 -3.500 1.00 81.94 116 LEU A C 1
ATOM 966 O O . LEU A 1 116 ? -5.594 13.330 -4.728 1.00 81.94 116 LEU A O 1
ATOM 970 N N . THR A 1 117 ? -5.203 14.468 -2.829 1.00 84.75 117 THR A N 1
ATOM 971 C CA . THR A 1 117 ? -4.620 15.641 -3.493 1.00 84.75 117 THR A CA 1
ATOM 972 C C . THR A 1 117 ? -3.344 15.267 -4.242 1.00 84.75 117 THR A C 1
ATOM 974 O O . THR A 1 117 ? -3.174 15.664 -5.392 1.00 84.75 117 THR A O 1
ATOM 977 N N . PHE A 1 118 ? -2.481 14.464 -3.619 1.00 85.69 118 PHE A N 1
ATOM 978 C CA . PHE A 1 118 ? -1.270 13.935 -4.231 1.00 85.69 118 PHE A CA 1
ATOM 979 C C . PHE A 1 118 ? -1.595 13.083 -5.460 1.00 85.69 118 PHE A C 1
ATOM 981 O O . PHE A 1 118 ? -1.067 13.363 -6.530 1.00 85.69 118 PHE A O 1
ATOM 988 N N . LEU A 1 119 ? -2.508 12.110 -5.344 1.00 86.75 119 LEU A N 1
ATOM 989 C CA . LEU A 1 119 ? -2.883 11.228 -6.451 1.00 86.75 119 LEU A CA 1
ATOM 990 C C . LEU A 1 119 ? -3.431 12.016 -7.647 1.00 86.75 119 LEU A C 1
ATOM 992 O O . LEU A 1 119 ? -3.070 11.723 -8.785 1.00 86.75 119 LEU A O 1
ATOM 996 N N . LYS A 1 120 ? -4.242 13.053 -7.401 1.00 87.75 120 LYS A N 1
ATOM 997 C CA . LYS A 1 120 ? -4.760 13.939 -8.453 1.00 87.75 120 LYS A CA 1
ATOM 998 C C . LYS A 1 120 ? -3.630 14.612 -9.237 1.00 87.75 120 LYS A C 1
ATOM 1000 O O . LYS A 1 120 ? -3.598 14.535 -10.464 1.00 87.75 120 LYS A O 1
ATOM 1005 N N . TRP A 1 121 ? -2.704 15.265 -8.534 1.00 90.69 121 TRP A N 1
ATOM 1006 C CA . TRP A 1 121 ? -1.582 15.968 -9.164 1.00 90.69 121 TRP A CA 1
ATOM 1007 C C . TRP A 1 121 ? -0.605 15.012 -9.839 1.00 90.69 121 TRP A C 1
ATOM 1009 O O . TRP A 1 121 ? -0.172 15.269 -10.959 1.00 90.69 121 TRP A O 1
ATOM 1019 N N . PHE A 1 122 ? -0.309 13.889 -9.189 1.00 88.38 122 PHE A N 1
ATOM 1020 C CA . PHE A 1 122 ? 0.563 12.856 -9.728 1.00 88.38 122 PHE A CA 1
ATOM 1021 C C . PHE A 1 122 ? -0.003 12.272 -11.026 1.00 88.38 122 PHE A C 1
ATOM 1023 O O . PHE A 1 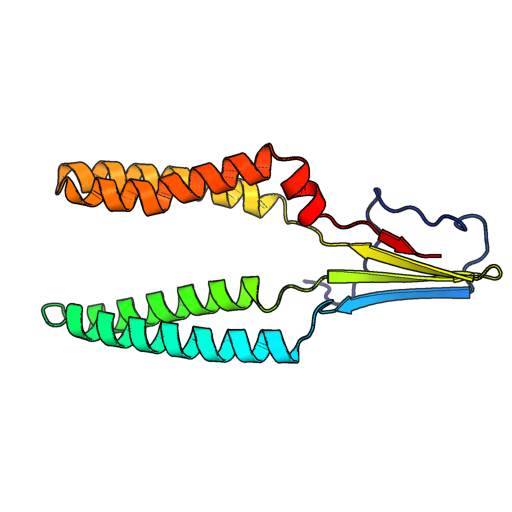122 ? 0.709 12.193 -12.022 1.00 88.38 122 PHE A O 1
ATOM 1030 N N . THR A 1 123 ? -1.305 11.970 -11.061 1.00 90.31 123 THR A N 1
ATOM 1031 C CA . THR A 1 123 ? -1.991 11.503 -12.275 1.00 90.31 123 THR A CA 1
ATOM 1032 C C . THR A 1 123 ? -1.883 12.525 -13.406 1.00 90.31 123 THR A C 1
ATOM 1034 O O . THR A 1 123 ? -1.543 12.158 -14.529 1.00 90.31 123 THR A O 1
ATOM 1037 N N . GLY A 1 124 ? -2.125 13.809 -13.115 1.00 89.31 124 GLY A N 1
ATOM 1038 C CA . GLY A 1 124 ? -2.014 14.883 -14.107 1.00 89.31 124 GLY A CA 1
ATOM 1039 C C . GLY A 1 124 ? -0.598 15.027 -14.670 1.00 89.31 124 GLY A C 1
ATOM 1040 O O . GLY A 1 124 ? -0.421 15.094 -15.884 1.00 89.31 124 GLY A O 1
ATOM 1041 N N . MET A 1 125 ? 0.419 15.004 -13.806 1.00 90.06 125 MET A N 1
ATOM 1042 C CA . MET A 1 125 ? 1.824 15.074 -14.220 1.00 90.06 125 MET A CA 1
ATOM 1043 C C . MET A 1 125 ? 2.213 13.877 -15.097 1.00 90.06 125 MET A C 1
ATOM 1045 O O . MET A 1 125 ? 2.811 14.056 -16.156 1.00 90.06 125 MET A O 1
ATOM 1049 N N . MET A 1 126 ? 1.824 12.662 -14.698 1.00 89.38 126 MET A N 1
ATOM 1050 C CA . MET A 1 126 ? 2.096 11.448 -15.468 1.00 89.38 126 MET A CA 1
ATOM 1051 C C . MET A 1 126 ? 1.385 11.462 -16.823 1.00 89.38 126 MET A C 1
ATOM 1053 O O . MET A 1 126 ? 1.984 11.070 -17.821 1.00 89.38 126 MET A O 1
ATOM 1057 N N . ALA A 1 127 ? 0.149 11.962 -16.896 1.00 89.62 127 ALA A N 1
ATOM 1058 C CA . ALA A 1 127 ? -0.566 12.103 -18.161 1.00 89.62 127 ALA A CA 1
ATOM 1059 C C . ALA A 1 127 ? 0.188 13.012 -19.148 1.00 89.62 127 ALA A C 1
ATOM 1061 O O . ALA A 1 127 ? 0.359 12.636 -20.304 1.00 89.62 127 ALA A O 1
ATOM 1062 N N . ILE A 1 128 ? 0.707 14.159 -18.690 1.00 90.81 128 ILE A N 1
ATOM 1063 C CA . ILE A 1 128 ? 1.491 15.083 -19.530 1.00 90.81 128 ILE A CA 1
ATOM 1064 C C . ILE A 1 128 ? 2.764 14.405 -20.054 1.00 90.81 128 ILE A C 1
ATOM 1066 O O . ILE A 1 128 ? 3.059 14.491 -21.246 1.00 90.81 128 ILE A O 1
ATOM 1070 N N . ILE A 1 129 ? 3.493 13.694 -19.186 1.00 89.06 129 ILE A N 1
ATOM 1071 C CA . ILE A 1 129 ? 4.713 12.966 -19.568 1.00 89.06 129 ILE A CA 1
ATOM 1072 C C . ILE A 1 129 ? 4.400 11.922 -20.645 1.00 89.06 129 ILE A C 1
ATOM 1074 O O . ILE A 1 129 ? 5.085 11.859 -21.662 1.00 89.06 129 ILE A O 1
ATOM 1078 N N . PHE A 1 130 ? 3.347 11.126 -20.459 1.00 88.44 130 PHE A N 1
ATOM 1079 C CA . PHE A 1 130 ? 2.980 10.082 -21.414 1.00 88.44 130 PHE A CA 1
ATOM 1080 C C . PHE A 1 130 ? 2.451 10.635 -22.743 1.00 88.44 130 PHE A C 1
ATOM 1082 O O . PHE A 1 130 ? 2.740 10.052 -23.787 1.00 88.44 130 PHE A O 1
ATOM 1089 N N . ILE A 1 131 ? 1.741 11.769 -22.740 1.00 88.81 131 ILE A N 1
ATOM 1090 C CA . ILE A 1 131 ? 1.353 12.471 -23.975 1.00 88.81 131 ILE A CA 1
ATOM 1091 C C . ILE A 1 131 ? 2.603 12.910 -24.743 1.00 88.81 131 ILE A C 1
ATOM 1093 O O . ILE A 1 131 ? 2.682 12.683 -25.947 1.00 88.81 131 ILE A O 1
ATOM 1097 N N . TYR A 1 132 ? 3.602 13.470 -24.055 1.00 89.94 132 TYR A N 1
ATOM 1098 C CA . TYR A 1 132 ? 4.871 13.832 -24.684 1.00 89.94 132 TYR A CA 1
ATOM 1099 C C . TYR A 1 132 ? 5.587 12.604 -25.266 1.00 89.94 132 TYR A C 1
ATOM 1101 O O . TYR A 1 132 ? 5.950 12.605 -26.439 1.00 89.94 132 TYR A O 1
ATOM 1109 N N . LEU A 1 133 ? 5.721 11.519 -24.495 1.00 88.75 133 LEU A N 1
ATOM 1110 C CA . LEU A 1 133 ? 6.363 10.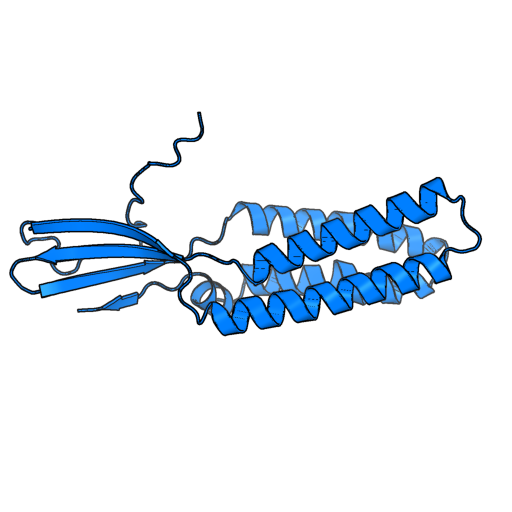281 -24.962 1.00 88.75 133 LEU A CA 1
ATOM 1111 C C . LEU A 1 133 ? 5.636 9.648 -26.155 1.00 88.75 133 LEU A C 1
ATOM 1113 O O . LEU A 1 133 ? 6.283 9.114 -27.050 1.00 88.75 133 LEU A O 1
ATOM 1117 N N . THR A 1 134 ? 4.310 9.774 -26.219 1.00 88.50 134 THR A N 1
ATOM 1118 C CA . THR A 1 134 ? 3.501 9.293 -27.350 1.00 88.50 134 THR A CA 1
ATOM 1119 C C . THR A 1 134 ? 3.864 9.989 -28.665 1.00 88.50 134 THR A C 1
ATOM 1121 O O . THR A 1 134 ? 3.728 9.391 -29.729 1.00 88.50 134 THR A O 1
ATOM 1124 N N . THR A 1 135 ? 4.354 11.234 -28.617 1.00 89.44 135 THR A N 1
ATOM 1125 C CA . THR A 1 135 ? 4.832 11.926 -29.829 1.00 89.44 135 THR A CA 1
ATOM 1126 C C . THR A 1 135 ? 6.134 11.333 -30.375 1.00 89.44 135 THR A C 1
ATOM 1128 O O . THR A 1 135 ? 6.428 11.512 -31.553 1.00 89.44 135 THR A O 1
ATOM 1131 N N . ILE A 1 136 ? 6.891 10.613 -29.537 1.00 90.69 136 ILE A N 1
ATOM 1132 C CA . ILE A 1 136 ? 8.134 9.922 -29.902 1.00 90.69 136 ILE A CA 1
ATOM 1133 C C . ILE A 1 136 ? 7.824 8.506 -30.396 1.00 90.69 136 ILE A C 1
ATOM 1135 O O . ILE A 1 136 ? 8.321 8.103 -31.444 1.00 90.69 136 ILE A O 1
ATOM 1139 N N . ASP A 1 137 ? 6.997 7.760 -29.657 1.00 86.81 137 ASP A N 1
ATOM 1140 C CA . ASP A 1 137 ? 6.566 6.413 -30.035 1.00 86.81 137 ASP A CA 1
ATOM 1141 C C . ASP A 1 137 ? 5.106 6.161 -29.595 1.00 86.81 137 ASP A C 1
ATOM 1143 O O . ASP A 1 137 ? 4.782 6.259 -28.405 1.00 86.81 137 ASP A O 1
ATOM 1147 N N . PRO A 1 138 ? 4.195 5.808 -30.519 1.00 85.12 138 PRO A N 1
ATOM 1148 C CA . PRO A 1 138 ? 2.791 5.571 -30.196 1.00 85.12 138 PRO A CA 1
ATOM 1149 C C . PRO A 1 138 ? 2.554 4.387 -29.246 1.00 85.12 138 PRO A C 1
ATOM 1151 O O . PRO A 1 138 ? 1.497 4.326 -28.617 1.00 85.12 138 PRO A O 1
ATOM 1154 N N . THR A 1 139 ? 3.507 3.464 -29.071 1.00 87.25 139 THR A N 1
ATOM 1155 C CA . THR A 1 139 ? 3.393 2.365 -28.090 1.00 87.25 139 THR A CA 1
ATOM 1156 C C . THR A 1 139 ? 3.242 2.870 -26.651 1.00 87.25 139 THR A C 1
ATOM 1158 O O . THR A 1 139 ? 2.602 2.208 -25.825 1.00 87.25 139 THR A O 1
ATOM 1161 N N . PHE A 1 140 ? 3.713 4.086 -26.354 1.00 86.19 140 PHE A N 1
ATOM 1162 C CA . PHE A 1 140 ? 3.531 4.721 -25.049 1.00 86.19 140 PHE A CA 1
ATOM 1163 C C . PHE A 1 140 ? 2.062 5.031 -24.710 1.00 86.19 140 PHE A C 1
ATOM 1165 O O . PHE A 1 140 ? 1.757 5.198 -23.528 1.00 86.19 140 PHE A O 1
ATOM 1172 N N . LEU A 1 141 ? 1.127 5.000 -25.671 1.00 85.00 141 LEU A N 1
ATOM 1173 C CA . LEU A 1 141 ? -0.318 5.087 -25.396 1.00 85.00 141 LEU A CA 1
ATOM 1174 C C . LEU A 1 141 ? -0.817 3.943 -24.508 1.00 85.00 141 LEU A C 1
ATOM 1176 O O . LEU A 1 141 ? -1.674 4.155 -23.650 1.00 85.00 141 LEU A O 1
ATOM 1180 N N . ILE A 1 142 ? -0.261 2.739 -24.671 1.00 85.25 142 ILE A N 1
ATOM 1181 C CA . ILE A 1 142 ? -0.609 1.587 -23.828 1.00 85.25 142 ILE A CA 1
ATOM 1182 C C . ILE A 1 142 ? -0.136 1.846 -22.392 1.00 85.25 142 ILE A C 1
ATOM 1184 O O . ILE A 1 142 ? -0.877 1.625 -21.433 1.00 85.25 142 ILE A O 1
ATOM 1188 N N . GLY A 1 143 ? 1.071 2.398 -22.240 1.00 81.12 143 GLY A N 1
ATOM 1189 C CA . GLY A 1 143 ? 1.594 2.834 -20.945 1.00 81.12 143 GLY A CA 1
ATOM 1190 C C . GLY A 1 143 ? 0.768 3.962 -20.318 1.00 81.12 143 GLY A C 1
ATOM 1191 O O . GLY A 1 143 ? 0.538 3.950 -19.109 1.00 81.12 143 GLY A O 1
ATOM 1192 N N . ALA A 1 144 ? 0.247 4.886 -21.129 1.00 85.31 144 ALA A N 1
ATOM 1193 C CA . ALA A 1 144 ? -0.640 5.958 -20.685 1.00 85.31 144 ALA A CA 1
ATOM 1194 C C . ALA A 1 144 ? -1.976 5.413 -20.146 1.00 85.31 144 ALA A C 1
ATOM 1196 O O . ALA A 1 144 ? -2.493 5.900 -19.138 1.00 85.31 144 ALA A O 1
A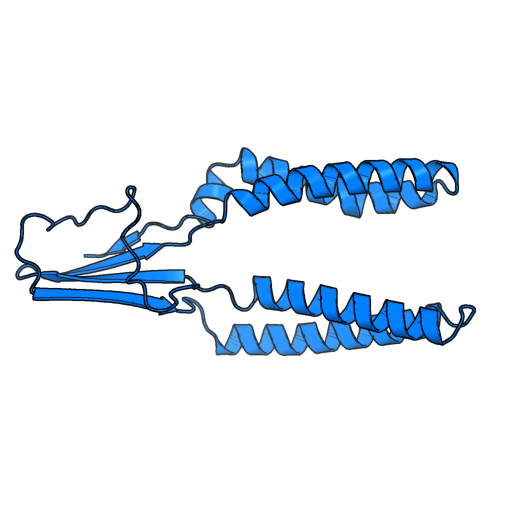TOM 1197 N N . LEU A 1 145 ? -2.519 4.371 -20.780 1.00 85.94 145 LEU A N 1
ATOM 1198 C CA . LEU A 1 145 ? -3.749 3.720 -20.335 1.00 85.94 145 LEU A CA 1
ATOM 1199 C C . LEU A 1 145 ? -3.555 3.012 -18.985 1.00 85.94 145 LEU A C 1
ATOM 1201 O O . LEU A 1 145 ? -4.344 3.217 -18.061 1.00 85.94 145 LEU A O 1
ATOM 1205 N N . ILE A 1 146 ? -2.491 2.214 -18.853 1.00 85.56 146 ILE A N 1
ATOM 1206 C CA . ILE A 1 146 ? -2.221 1.420 -17.643 1.00 85.56 146 ILE A CA 1
ATOM 1207 C C . ILE A 1 146 ? -1.729 2.302 -16.488 1.00 85.56 146 ILE A C 1
ATOM 1209 O O . ILE A 1 146 ? -2.068 2.048 -15.338 1.00 85.56 146 ILE A O 1
ATOM 1213 N N . GLY A 1 147 ? -0.937 3.336 -16.768 1.00 84.38 147 GLY A N 1
ATOM 1214 C CA . GLY A 1 147 ? -0.407 4.242 -15.756 1.00 84.38 147 GLY A CA 1
ATOM 1215 C C . GLY A 1 147 ? -1.419 5.330 -15.381 1.00 84.38 147 GLY A C 1
ATOM 1216 O O . GLY A 1 147 ? -2.264 5.115 -14.508 1.00 84.38 147 GLY A O 1
ATOM 1217 N N . PRO A 1 148 ? -1.333 6.530 -15.985 1.00 86.44 148 PRO A N 1
ATOM 1218 C CA . PRO A 1 148 ? -2.187 7.659 -15.622 1.00 86.44 148 PRO A CA 1
ATOM 1219 C C . PRO A 1 148 ? -3.685 7.379 -15.802 1.00 86.44 148 PRO A C 1
ATOM 1221 O O . PRO A 1 148 ? -4.474 7.848 -14.985 1.00 86.44 148 PRO A O 1
ATOM 1224 N N . GLY A 1 149 ? -4.094 6.576 -16.789 1.00 86.50 149 GLY A N 1
ATOM 1225 C CA . GLY A 1 149 ? -5.494 6.168 -16.955 1.00 86.50 149 GLY A CA 1
ATOM 1226 C C . GLY A 1 149 ? -6.034 5.404 -15.741 1.00 86.50 149 GLY A C 1
ATOM 1227 O O . GLY A 1 149 ? -7.032 5.815 -15.143 1.00 86.50 149 GLY A O 1
ATOM 1228 N N . ALA A 1 150 ? -5.342 4.343 -15.315 1.00 87.50 150 ALA A N 1
ATOM 1229 C CA . ALA A 1 150 ? -5.728 3.582 -14.126 1.00 87.50 150 ALA A CA 1
ATOM 1230 C C . ALA A 1 150 ? -5.673 4.432 -12.846 1.00 87.50 150 ALA A C 1
ATOM 1232 O O . ALA A 1 150 ? -6.583 4.362 -12.018 1.00 87.50 150 ALA A O 1
ATOM 1233 N N . MET A 1 151 ? -4.652 5.282 -12.698 1.00 88.38 151 MET A N 1
ATOM 1234 C CA . MET A 1 151 ? -4.534 6.194 -11.554 1.00 88.38 151 MET A CA 1
ATOM 1235 C C . MET A 1 151 ? -5.673 7.223 -11.505 1.00 88.38 151 MET A C 1
ATOM 1237 O O . MET A 1 151 ? -6.203 7.504 -10.429 1.00 88.38 151 MET A O 1
ATOM 1241 N N . GLY A 1 152 ? -6.113 7.736 -12.656 1.00 87.06 152 GLY A N 1
ATOM 1242 C CA . GLY A 1 152 ? -7.260 8.638 -12.758 1.00 87.06 152 GLY A CA 1
ATOM 1243 C C . GLY A 1 152 ? -8.572 7.963 -12.371 1.00 87.06 152 GLY A C 1
ATOM 1244 O O . GLY A 1 152 ? -9.354 8.528 -11.605 1.00 87.06 152 GLY A O 1
ATOM 1245 N N . LEU A 1 153 ? -8.789 6.725 -12.822 1.00 88.44 153 LEU A N 1
ATOM 1246 C CA . LEU A 1 153 ? -9.944 5.919 -12.413 1.00 88.44 153 LEU A CA 1
ATOM 1247 C C . LEU A 1 153 ? -9.923 5.630 -10.908 1.00 88.44 153 LEU A C 1
ATOM 1249 O O . LEU A 1 153 ? -10.948 5.763 -10.236 1.00 88.44 153 LEU A O 1
ATOM 1253 N N . MET A 1 154 ? -8.749 5.311 -10.359 1.00 86.56 154 MET A N 1
ATOM 1254 C CA . MET A 1 154 ? -8.557 5.145 -8.921 1.00 86.56 154 MET A CA 1
ATOM 1255 C C . MET A 1 154 ? -8.920 6.432 -8.174 1.00 86.56 154 MET A C 1
ATOM 1257 O O . MET A 1 154 ? -9.758 6.388 -7.279 1.00 86.56 154 MET A O 1
ATOM 1261 N N . TYR A 1 155 ? -8.411 7.593 -8.586 1.00 86.50 155 TYR A N 1
ATOM 1262 C CA . TYR A 1 155 ? -8.787 8.876 -7.988 1.00 86.50 155 TYR A CA 1
ATOM 1263 C C . TYR A 1 155 ? -10.302 9.131 -8.035 1.00 86.50 155 TYR A C 1
ATOM 1265 O O . TYR A 1 155 ? -10.895 9.477 -7.014 1.00 86.50 155 TYR A O 1
ATOM 1273 N N . LEU A 1 156 ? -10.945 8.929 -9.188 1.00 85.31 156 LEU A N 1
ATOM 1274 C CA . LEU A 1 156 ? -12.386 9.149 -9.351 1.00 85.31 156 LEU A CA 1
ATOM 1275 C C . LEU A 1 156 ? -13.212 8.217 -8.463 1.00 85.31 156 LEU A C 1
ATOM 1277 O O . LEU A 1 156 ? -14.170 8.663 -7.831 1.00 85.31 156 LEU A O 1
ATOM 1281 N N . SER A 1 157 ? -12.827 6.942 -8.382 1.00 83.75 157 SER A N 1
ATOM 1282 C CA . SER A 1 157 ? -13.477 5.986 -7.485 1.00 83.75 157 SER A CA 1
ATOM 1283 C C . SER A 1 157 ? -13.300 6.384 -6.019 1.00 83.75 157 SER A C 1
ATOM 1285 O O . SER A 1 157 ? -14.279 6.402 -5.282 1.00 83.75 157 SER A O 1
ATOM 1287 N N . MET A 1 158 ? -12.106 6.808 -5.601 1.00 78.50 158 MET A N 1
ATOM 1288 C CA . MET A 1 158 ? -11.860 7.259 -4.229 1.00 78.50 158 MET A CA 1
ATOM 1289 C C . MET A 1 158 ? -12.621 8.548 -3.879 1.00 78.50 158 MET A C 1
ATOM 1291 O O . MET A 1 158 ? -13.116 8.695 -2.761 1.00 78.50 158 MET A O 1
ATOM 1295 N N . ALA A 1 159 ? -12.717 9.487 -4.822 1.00 80.94 159 ALA A N 1
ATOM 1296 C CA . ALA A 1 159 ? -13.365 10.777 -4.613 1.00 80.94 159 ALA A CA 1
ATOM 1297 C C . ALA A 1 159 ? -14.898 10.670 -4.579 1.00 80.94 159 ALA A C 1
ATOM 1299 O O . ALA A 1 159 ? -15.532 11.330 -3.758 1.00 80.94 159 ALA A O 1
ATOM 1300 N N . ASN A 1 160 ? -15.487 9.828 -5.436 1.00 80.69 160 ASN A N 1
ATOM 1301 C CA . ASN A 1 160 ? -16.937 9.810 -5.660 1.00 80.69 160 ASN A CA 1
ATOM 1302 C C . ASN A 1 160 ? -17.652 8.570 -5.100 1.00 80.69 160 ASN A C 1
ATOM 1304 O O . ASN A 1 160 ? -18.871 8.598 -4.926 1.00 80.69 160 ASN A O 1
ATOM 1308 N N . SER A 1 161 ? -16.944 7.472 -4.812 1.00 79.12 161 SER A N 1
ATOM 1309 C CA . SER A 1 161 ? -17.585 6.251 -4.314 1.00 79.12 161 SER A CA 1
ATOM 1310 C C . SER A 1 161 ? -17.788 6.298 -2.804 1.00 79.12 161 SER A C 1
ATOM 1312 O O . SER A 1 161 ? -16.842 6.176 -2.022 1.00 79.12 161 SER A O 1
ATOM 1314 N N . LYS A 1 162 ? -19.057 6.368 -2.386 1.00 72.31 162 LYS A N 1
ATOM 1315 C CA . LYS A 1 162 ? -19.457 6.212 -0.977 1.00 72.31 162 LYS A CA 1
ATOM 1316 C C . LYS A 1 162 ? -19.039 4.853 -0.410 1.00 72.31 162 LYS A C 1
ATOM 1318 O O . LYS A 1 162 ? -18.663 4.768 0.753 1.00 72.31 162 LYS A O 1
ATOM 1323 N N . THR A 1 163 ? -19.063 3.802 -1.230 1.00 69.94 163 THR A N 1
ATOM 1324 C CA . THR A 1 163 ? -18.620 2.456 -0.839 1.00 69.94 163 THR A CA 1
ATOM 1325 C C . THR A 1 163 ? -17.119 2.429 -0.571 1.00 69.94 163 THR A C 1
ATOM 1327 O O . THR A 1 163 ? -16.691 1.856 0.425 1.00 69.94 163 THR A O 1
ATOM 1330 N N . TYR A 1 164 ? -16.317 3.087 -1.416 1.00 66.44 164 TYR A N 1
ATOM 1331 C CA . TYR A 1 164 ? -14.869 3.167 -1.213 1.00 66.44 164 TYR A CA 1
ATOM 1332 C C . TYR A 1 164 ? -14.524 3.948 0.053 1.00 66.44 164 TYR A C 1
ATOM 1334 O O . TYR A 1 164 ? -13.704 3.501 0.850 1.00 66.44 164 TYR A O 1
ATOM 1342 N N . GLN A 1 165 ? -15.192 5.083 0.268 1.00 65.69 165 GLN A N 1
ATOM 1343 C CA . GLN A 1 165 ? -15.036 5.868 1.489 1.00 65.69 165 GLN A CA 1
ATOM 1344 C C . GLN A 1 165 ? -15.389 5.027 2.715 1.00 65.69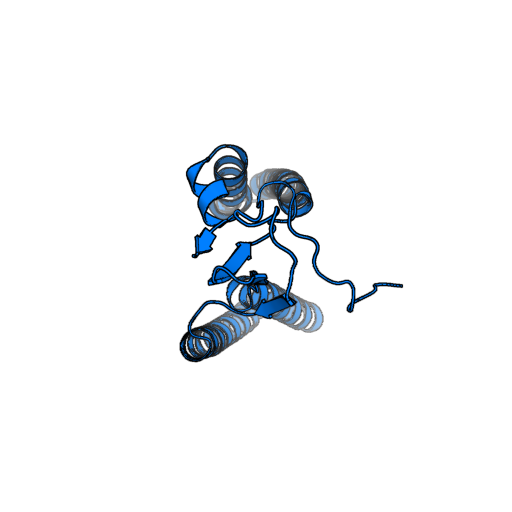 165 GLN A C 1
ATOM 1346 O O . GLN A 1 165 ? -14.558 4.904 3.600 1.00 65.69 165 GLN A O 1
ATOM 1351 N N . ARG A 1 166 ? -16.531 4.327 2.704 1.00 65.38 166 ARG A N 1
ATOM 1352 C CA . ARG A 1 166 ? -16.955 3.445 3.800 1.00 65.38 166 ARG A CA 1
ATOM 1353 C C . ARG A 1 166 ? -15.989 2.285 4.076 1.00 65.38 166 ARG A C 1
ATOM 1355 O O . ARG A 1 166 ? -15.804 1.939 5.230 1.00 65.38 166 ARG A O 1
ATOM 1362 N N . MET A 1 167 ? -15.354 1.710 3.053 1.00 64.06 167 MET A N 1
ATOM 1363 C CA . MET A 1 167 ? -14.315 0.678 3.236 1.00 64.06 167 MET A CA 1
ATOM 1364 C C . MET A 1 167 ? -12.994 1.239 3.780 1.00 64.06 167 MET A C 1
ATOM 1366 O O . MET A 1 167 ? -12.209 0.511 4.378 1.00 64.06 167 MET A O 1
ATOM 1370 N N . GLN A 1 168 ? -12.693 2.514 3.525 1.00 61.75 168 GLN A N 1
ATOM 1371 C CA . GLN A 1 168 ? -11.478 3.160 4.035 1.00 61.75 168 GLN A CA 1
ATOM 1372 C C . GLN A 1 168 ? -11.700 3.900 5.355 1.00 61.75 168 GLN A C 1
ATOM 1374 O O . GLN A 1 168 ? -10.717 4.254 6.000 1.00 61.75 168 GLN A O 1
ATOM 1379 N N . THR A 1 169 ? -12.956 4.107 5.747 1.00 56.88 169 THR A N 1
ATOM 1380 C CA . THR A 1 169 ? -13.386 4.674 7.023 1.00 56.88 169 THR A CA 1
ATOM 1381 C C . THR A 1 169 ? -14.353 3.695 7.684 1.00 56.88 169 THR A C 1
ATOM 1383 O O . THR A 1 169 ? -15.574 3.818 7.577 1.00 56.88 169 THR A O 1
ATOM 1386 N N . GLU A 1 170 ? -13.800 2.675 8.326 1.00 59.66 170 GLU A N 1
ATOM 1387 C CA . GLU A 1 170 ? -14.575 1.796 9.196 1.00 59.66 170 GLU A CA 1
ATOM 1388 C C . GLU A 1 170 ? -14.768 2.515 10.530 1.00 59.66 170 GLU A C 1
ATOM 1390 O O . GLU A 1 170 ? -13.799 2.975 11.119 1.00 59.66 170 GLU A O 1
ATOM 1395 N N . TYR A 1 171 ? -16.018 2.676 10.954 1.00 57.50 171 TYR A N 1
ATOM 1396 C CA . TYR A 1 171 ? -16.392 3.235 12.249 1.00 57.50 171 TYR A CA 1
ATOM 1397 C C . TYR A 1 171 ? -17.338 2.231 12.888 1.00 57.50 171 TYR A C 1
ATOM 1399 O O . TYR A 1 171 ? -18.547 2.274 12.649 1.00 57.50 171 TYR A O 1
ATOM 1407 N N . HIS A 1 172 ? -16.785 1.282 13.637 1.00 61.25 172 HIS A N 1
ATOM 1408 C CA . HIS A 1 172 ? -17.595 0.305 14.351 1.00 61.25 172 HIS A CA 1
ATOM 1409 C C . HIS A 1 172 ? -17.628 0.653 15.831 1.00 61.25 172 HIS A C 1
ATOM 1411 O O . HIS A 1 172 ? -16.590 0.839 16.461 1.00 61.25 172 HIS A O 1
ATOM 1417 N N . HIS A 1 173 ? -18.846 0.746 16.356 1.00 54.66 173 HIS A N 1
ATOM 1418 C CA . HIS A 1 173 ? -19.118 0.759 17.782 1.00 54.66 173 HIS A CA 1
ATOM 1419 C C . HIS A 1 173 ? -19.579 -0.637 18.176 1.00 54.66 173 HIS A C 1
ATOM 1421 O O . HIS A 1 173 ? -20.604 -1.115 17.683 1.00 54.66 173 HIS A O 1
ATOM 1427 N N . HIS A 1 174 ? -18.826 -1.272 19.061 1.00 60.34 174 HIS A N 1
ATOM 1428 C CA . HIS A 1 174 ? -19.208 -2.538 19.670 1.00 60.34 174 HIS A CA 1
ATOM 1429 C C . HIS A 1 174 ? -19.534 -2.305 21.150 1.00 60.34 174 HIS A C 1
ATOM 1431 O O . HIS A 1 174 ? -18.822 -1.551 21.818 1.00 60.34 174 HIS A O 1
ATOM 1437 N N . PHE A 1 175 ? -20.626 -2.926 21.608 1.00 57.16 175 PHE A N 1
ATOM 1438 C CA . PHE A 1 175 ? -21.152 -2.892 22.978 1.00 57.16 175 PHE A CA 1
ATOM 1439 C C . PHE A 1 175 ? -21.130 -4.295 23.577 1.00 57.16 175 PHE A C 1
ATOM 1441 O O . PHE A 1 175 ? -21.323 -5.251 22.785 1.00 57.16 175 PHE A O 1
#